Protein AF-A0A222W149-F1 (afdb_monomer_lite)

Organism: NCBI:txid530584

Foldseek 3Di:
DQFAKDWWDFPLAIFIDTPVQDDPVDADAQDWDQTLLRDTTGHHLLRDVVSVHDPPGYHDLSRQLSVCVSVVPDPVPRDDDPPPPDPPPPDPDDDDDDPDDDDDDDDDDDDDD

InterPro domains:
  IPR031795 Putative zinc-finger containing protein [PF16827] (6-74)

pLDDT: mean 81.41, std 19.3, range [41.91, 97.94]

Radius of gyration: 25.86 Å; chains: 1; bounding box: 57×66×57 Å

Secondary structure (DSSP, 8-state):
----EEEEEETTEEEEEEGGGS-TT---TT--EE-TTS-EE---GGG-GGGT----SEEPHHHHHHHHHHTT--GGGSPPPPP-PSPS-------------------------

Sequence (113 aa):
MAVRLRWQQAENQRHAYDTATLSKSGLRPGMPFQTLCERTVTPTQDDFTELGGLWLAETCPYCDRAWRLHAGFPADEIPPLPQKGPPMGVSRGTDNGQVVVTDDTNADPSDDD

Structure (mmCIF, N/CA/C/O backbone):
data_AF-A0A222W149-F1
#
_entry.id   AF-A0A222W149-F1
#
loop_
_atom_site.group_PDB
_atom_site.id
_atom_site.type_symbol
_atom_site.label_atom_id
_atom_site.label_alt_id
_atom_site.label_comp_id
_atom_site.label_asym_id
_atom_site.label_entity_id
_atom_site.label_seq_id
_atom_site.pdbx_PDB_ins_code
_atom_site.Cartn_x
_atom_site.Cartn_y
_atom_site.Cartn_z
_atom_site.occupancy
_atom_site.B_iso_or_equiv
_atom_site.auth_seq_id
_atom_site.auth_comp_id
_atom_site.auth_asym_id
_atom_site.auth_atom_id
_atom_site.pdbx_PDB_model_num
ATOM 1 N N . MET A 1 1 ? 21.383 3.691 -0.975 1.00 58.25 1 MET A N 1
ATOM 2 C CA . MET A 1 1 ? 20.704 3.011 0.152 1.00 58.25 1 MET A CA 1
ATOM 3 C C . MET A 1 1 ? 19.851 1.901 -0.434 1.00 58.25 1 MET A C 1
ATOM 5 O O . MET A 1 1 ? 19.284 2.119 -1.494 1.00 58.25 1 MET A O 1
ATOM 9 N N . ALA A 1 2 ? 19.821 0.714 0.172 1.00 70.62 2 ALA A N 1
ATOM 10 C CA . ALA A 1 2 ? 18.978 -0.372 -0.326 1.00 70.62 2 ALA A CA 1
ATOM 11 C C . ALA A 1 2 ? 17.508 -0.063 -0.009 1.00 70.62 2 ALA A C 1
ATOM 13 O O . ALA A 1 2 ? 17.185 0.168 1.157 1.00 70.62 2 ALA A O 1
ATOM 14 N N . VAL A 1 3 ? 16.653 -0.055 -1.032 1.00 83.44 3 VAL A N 1
ATOM 15 C CA . VAL A 1 3 ? 15.199 0.084 -0.882 1.00 83.44 3 VAL A CA 1
ATOM 16 C C . VAL A 1 3 ? 14.677 -1.128 -0.110 1.00 83.44 3 VAL A C 1
ATOM 18 O O . VAL A 1 3 ? 15.042 -2.267 -0.414 1.00 83.44 3 VAL A O 1
ATOM 21 N N . ARG A 1 4 ? 13.847 -0.900 0.911 1.00 91.81 4 ARG A N 1
ATOM 22 C CA . ARG A 1 4 ? 13.300 -1.972 1.753 1.00 91.81 4 ARG A CA 1
ATOM 23 C C . ARG A 1 4 ? 11.787 -1.883 1.752 1.00 91.81 4 ARG A C 1
ATOM 25 O O . ARG A 1 4 ? 11.197 -1.243 2.620 1.00 91.81 4 ARG A O 1
ATOM 32 N N . LEU A 1 5 ? 11.177 -2.529 0.769 1.00 94.06 5 LEU A N 1
ATOM 33 C CA . LEU A 1 5 ? 9.746 -2.426 0.537 1.00 94.06 5 LEU A CA 1
ATOM 34 C C . LEU A 1 5 ? 8.936 -3.299 1.502 1.00 94.06 5 LEU A C 1
ATOM 36 O O . LEU A 1 5 ? 9.342 -4.409 1.858 1.00 94.06 5 LEU A O 1
ATOM 40 N N . ARG A 1 6 ? 7.772 -2.795 1.912 1.00 95.31 6 ARG A N 1
ATOM 41 C CA . ARG A 1 6 ? 6.754 -3.531 2.673 1.00 95.31 6 ARG A CA 1
ATOM 42 C C . ARG A 1 6 ? 5.355 -3.183 2.183 1.00 95.31 6 ARG A C 1
ATOM 44 O O . ARG A 1 6 ? 5.150 -2.155 1.544 1.00 95.31 6 ARG A O 1
ATOM 51 N N . TRP A 1 7 ? 4.412 -4.065 2.491 1.00 96.75 7 TRP A N 1
ATOM 52 C CA . TRP A 1 7 ? 2.985 -3.869 2.259 1.00 96.75 7 TRP A CA 1
ATOM 53 C C . TRP A 1 7 ? 2.308 -3.392 3.544 1.00 96.75 7 TRP A C 1
ATOM 55 O O . TRP A 1 7 ? 2.714 -3.805 4.627 1.00 96.75 7 TRP A O 1
ATOM 65 N N . GLN A 1 8 ? 1.298 -2.535 3.419 1.00 96.75 8 GLN A N 1
ATOM 66 C CA . GLN A 1 8 ? 0.427 -2.082 4.505 1.00 96.75 8 GLN A CA 1
ATOM 67 C C . GLN A 1 8 ? -0.972 -1.810 3.942 1.00 96.75 8 GLN A C 1
ATOM 69 O O . GLN A 1 8 ? -1.105 -1.160 2.904 1.00 96.75 8 GLN A O 1
ATOM 74 N N . GLN A 1 9 ? -2.014 -2.303 4.614 1.00 97.75 9 GLN A N 1
ATOM 75 C CA . GLN A 1 9 ? -3.395 -1.953 4.279 1.00 97.75 9 GLN A CA 1
ATOM 76 C C . GLN A 1 9 ? -3.721 -0.535 4.768 1.00 97.75 9 GLN A C 1
ATOM 78 O O . GLN A 1 9 ? -3.276 -0.141 5.846 1.00 97.75 9 GLN A O 1
ATOM 83 N N . ALA A 1 10 ? -4.432 0.243 3.957 1.00 97.31 10 ALA A N 1
ATOM 84 C CA . ALA A 1 10 ? -4.995 1.544 4.309 1.00 97.31 10 ALA A CA 1
ATOM 85 C C . ALA A 1 10 ? -6.017 1.951 3.240 1.00 97.31 10 ALA A C 1
ATOM 87 O O . ALA A 1 10 ? -5.853 1.609 2.070 1.00 97.31 10 ALA A O 1
ATOM 88 N N . GLU A 1 11 ? -7.049 2.708 3.612 1.00 95.88 11 GLU A N 1
ATOM 89 C CA . GLU A 1 11 ? -8.008 3.292 2.653 1.00 95.88 11 GLU A CA 1
ATOM 90 C C . GLU A 1 11 ? -8.604 2.269 1.659 1.00 95.88 11 GLU A C 1
ATOM 92 O O . GLU A 1 11 ? -8.757 2.546 0.467 1.00 95.88 11 GLU A O 1
ATOM 97 N N . ASN A 1 12 ? -8.961 1.081 2.161 1.00 94.75 12 ASN A N 1
ATOM 98 C CA . ASN A 1 12 ? -9.544 -0.036 1.401 1.00 94.75 12 ASN A CA 1
ATOM 99 C C . ASN A 1 12 ? -8.627 -0.670 0.339 1.00 94.75 12 ASN A C 1
ATOM 101 O O . ASN A 1 12 ? -9.106 -1.429 -0.500 1.00 94.75 12 ASN A O 1
ATOM 105 N N . GLN A 1 13 ? -7.319 -0.405 0.370 1.00 97.31 13 GLN A N 1
ATOM 106 C CA . GLN A 1 13 ? -6.338 -1.037 -0.513 1.00 97.31 13 GLN A CA 1
ATOM 107 C C . GLN A 1 13 ? -5.079 -1.453 0.251 1.00 97.31 13 GLN A C 1
ATOM 109 O O . GLN A 1 13 ? -4.731 -0.916 1.303 1.00 97.31 13 GLN A O 1
ATOM 114 N N . ARG A 1 14 ? -4.346 -2.417 -0.302 1.00 97.50 14 ARG A N 1
ATOM 115 C CA . ARG A 1 14 ? -3.006 -2.777 0.163 1.00 97.50 14 ARG A CA 1
ATOM 116 C C . ARG A 1 14 ? -1.975 -1.973 -0.608 1.00 97.50 14 ARG A C 1
ATOM 118 O O . ARG A 1 14 ? -1.795 -2.164 -1.812 1.00 97.50 14 ARG A O 1
ATOM 125 N N . HIS A 1 15 ? -1.296 -1.080 0.092 1.00 97.94 15 HIS A N 1
ATOM 126 C CA . HIS A 1 15 ? -0.287 -0.201 -0.470 1.00 97.94 15 HIS A CA 1
ATOM 127 C C . HIS A 1 15 ? 1.119 -0.707 -0.165 1.00 97.94 15 HIS A C 1
ATOM 129 O O . HIS A 1 15 ? 1.384 -1.260 0.900 1.00 97.94 15 HIS A O 1
ATOM 135 N N . ALA A 1 16 ? 2.032 -0.497 -1.106 1.00 97.00 16 ALA A N 1
ATOM 136 C CA . ALA A 1 16 ? 3.454 -0.690 -0.885 1.00 97.00 16 ALA A CA 1
ATOM 137 C C . ALA A 1 16 ? 4.099 0.625 -0.446 1.00 97.00 16 ALA A C 1
ATOM 139 O O . ALA A 1 16 ? 3.708 1.695 -0.917 1.00 97.00 16 ALA A O 1
ATOM 140 N N . TYR A 1 17 ? 5.121 0.542 0.397 1.00 95.69 17 TYR A N 1
ATOM 141 C CA . TYR A 1 17 ? 5.932 1.680 0.825 1.00 95.69 17 TYR A CA 1
ATOM 142 C C . TYR A 1 17 ? 7.383 1.251 1.065 1.00 95.69 17 TYR A C 1
ATOM 144 O O . TYR A 1 17 ? 7.663 0.076 1.314 1.00 95.69 17 TYR A O 1
ATOM 152 N N . ASP A 1 18 ? 8.311 2.205 0.998 1.00 93.94 18 ASP A N 1
ATOM 153 C CA . ASP A 1 18 ? 9.703 1.989 1.392 1.00 93.94 18 ASP A CA 1
ATOM 154 C C . ASP A 1 18 ? 9.862 2.239 2.894 1.00 93.94 18 ASP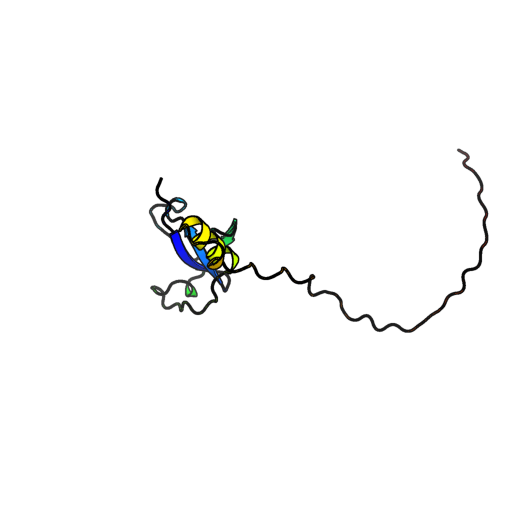 A C 1
ATOM 156 O O . ASP A 1 18 ? 9.602 3.329 3.391 1.00 93.94 18 ASP A O 1
ATOM 160 N N . THR A 1 19 ? 10.317 1.240 3.645 1.00 91.94 19 THR A N 1
ATOM 161 C CA . THR A 1 19 ? 10.551 1.381 5.090 1.00 91.94 19 THR A CA 1
ATOM 162 C C . THR A 1 19 ? 11.633 2.404 5.429 1.00 91.94 19 THR A C 1
ATOM 164 O O . THR A 1 19 ? 11.658 2.877 6.564 1.00 91.94 19 THR A O 1
ATOM 167 N N . ALA A 1 20 ? 12.493 2.782 4.476 1.00 88.69 20 ALA A N 1
ATOM 168 C CA . ALA A 1 20 ? 13.465 3.853 4.674 1.00 88.69 20 ALA A CA 1
ATOM 169 C C . ALA A 1 20 ? 12.815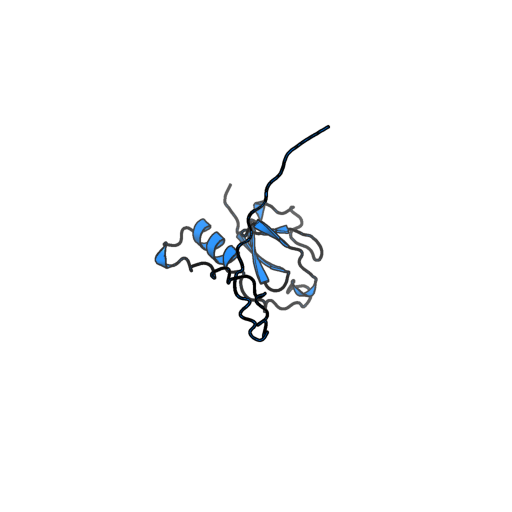 5.242 4.831 1.00 88.69 20 ALA A C 1
ATOM 171 O O . ALA A 1 20 ? 13.448 6.137 5.388 1.00 88.69 20 ALA A O 1
ATOM 172 N N . THR A 1 21 ? 11.569 5.430 4.374 1.00 84.44 21 THR A N 1
ATOM 173 C CA . THR A 1 21 ? 10.842 6.709 4.505 1.00 84.44 21 THR A CA 1
ATOM 174 C C . THR A 1 21 ? 10.116 6.849 5.841 1.00 84.44 21 THR A C 1
ATOM 176 O O . THR A 1 21 ? 9.655 7.938 6.181 1.00 84.44 21 THR A O 1
ATOM 179 N N . LEU A 1 22 ? 10.026 5.772 6.627 1.00 83.00 22 LEU A N 1
ATOM 180 C CA . LEU A 1 22 ? 9.379 5.798 7.931 1.00 83.00 22 LEU A CA 1
ATOM 181 C C . LEU A 1 22 ? 10.352 6.140 9.057 1.00 83.00 22 LEU A C 1
ATOM 183 O O . LEU A 1 22 ? 11.531 5.786 9.050 1.00 83.00 22 LEU A O 1
ATOM 187 N N . SER A 1 23 ? 9.804 6.765 10.098 1.00 76.06 23 SER A N 1
ATOM 188 C CA . SER A 1 23 ? 10.499 6.908 11.375 1.00 76.06 23 SER A CA 1
ATOM 189 C C . SER A 1 23 ? 10.801 5.535 11.999 1.00 76.06 23 SER A C 1
ATOM 191 O O . SER A 1 23 ? 10.098 4.553 11.751 1.00 76.06 23 SER A O 1
ATOM 193 N N . LYS A 1 24 ? 11.818 5.467 12.873 1.00 76.38 24 LYS A N 1
ATOM 194 C CA . LYS A 1 24 ? 12.224 4.227 13.571 1.00 76.38 24 LYS A CA 1
ATOM 195 C C . LYS A 1 24 ? 11.082 3.538 14.326 1.00 76.38 24 LYS A C 1
ATOM 197 O O . LYS A 1 24 ? 11.160 2.339 14.573 1.00 76.38 24 LYS A O 1
ATOM 202 N N . SER A 1 25 ? 10.043 4.284 14.692 1.00 75.94 25 SER A N 1
ATOM 203 C CA . SER A 1 25 ? 8.883 3.761 15.408 1.00 75.94 25 SER A CA 1
ATOM 204 C C . SER A 1 25 ? 7.979 2.885 14.535 1.00 75.94 25 SER A C 1
ATOM 206 O O . SER A 1 25 ? 7.216 2.101 15.091 1.00 75.94 25 SER A O 1
ATOM 208 N N . GLY A 1 26 ? 8.079 2.946 13.203 1.00 84.06 26 GLY A N 1
ATOM 209 C CA . GLY A 1 26 ? 7.199 2.220 12.281 1.00 84.06 26 GLY A CA 1
ATOM 210 C C . GLY A 1 26 ? 5.813 2.863 12.130 1.00 84.06 26 GLY A C 1
ATOM 211 O O . GLY A 1 26 ? 5.562 3.947 12.652 1.00 84.06 26 GLY A O 1
ATOM 212 N N . LEU A 1 27 ? 4.920 2.190 11.400 1.00 91.06 27 LEU A N 1
ATOM 213 C CA . LEU A 1 27 ? 3.539 2.629 11.174 1.00 91.06 27 LEU A CA 1
ATOM 214 C C . LEU A 1 27 ? 2.681 2.499 12.432 1.00 91.06 27 LEU A C 1
ATOM 216 O O . LEU A 1 27 ? 2.910 1.625 13.273 1.00 91.06 27 LEU A O 1
ATOM 220 N N . ARG A 1 28 ? 1.686 3.377 12.552 1.00 92.69 28 ARG A N 1
ATOM 221 C CA . ARG A 1 28 ? 0.679 3.369 13.616 1.00 92.69 28 ARG A CA 1
ATOM 222 C C . ARG A 1 28 ? -0.687 3.726 13.030 1.00 92.69 28 ARG A C 1
ATOM 224 O O . ARG A 1 28 ? -0.724 4.482 12.056 1.00 92.69 28 ARG A O 1
ATOM 231 N N . PRO A 1 29 ? -1.791 3.254 13.633 1.00 95.56 29 PRO A N 1
ATOM 232 C CA . PRO A 1 29 ? -3.121 3.749 13.299 1.00 95.56 29 PRO A CA 1
ATOM 233 C C . PRO A 1 29 ? -3.184 5.279 13.377 1.00 95.56 29 PRO A C 1
ATOM 235 O O . PRO A 1 29 ? -2.633 5.880 14.302 1.00 95.56 29 PRO A O 1
ATOM 238 N N . GLY A 1 30 ? -3.833 5.909 12.400 1.00 95.38 30 GLY A N 1
ATOM 239 C CA . GLY A 1 30 ? -3.981 7.362 12.308 1.00 95.38 30 GLY A CA 1
ATOM 240 C C . GLY A 1 30 ? -2.728 8.116 11.847 1.00 95.38 30 GLY A C 1
ATOM 241 O O . GLY A 1 30 ? -2.794 9.331 11.676 1.00 95.38 30 GLY A O 1
ATOM 242 N N . MET A 1 31 ? -1.596 7.436 11.627 1.00 94.38 31 MET A N 1
ATOM 243 C CA . MET A 1 31 ? -0.368 8.070 11.148 1.00 94.38 31 MET A CA 1
ATOM 244 C C . MET A 1 31 ? -0.260 7.955 9.621 1.00 94.38 31 MET A C 1
ATOM 246 O O . MET A 1 31 ? -0.049 6.847 9.121 1.00 94.38 31 MET A O 1
ATOM 250 N N . PRO A 1 32 ? -0.361 9.066 8.868 1.00 95.44 32 PRO A N 1
ATOM 251 C CA . PRO A 1 32 ? -0.236 9.024 7.420 1.00 95.44 32 PRO A CA 1
ATOM 252 C C . PRO A 1 32 ? 1.171 8.600 6.992 1.00 95.44 32 PRO A C 1
ATOM 254 O O . PRO A 1 32 ? 2.164 8.950 7.637 1.00 95.44 32 PRO A O 1
ATOM 257 N N . PHE A 1 33 ? 1.267 7.888 5.871 1.00 95.31 33 PHE A N 1
ATOM 258 C CA . PHE A 1 33 ? 2.545 7.519 5.267 1.00 95.31 33 PHE A CA 1
ATOM 259 C C . PHE A 1 33 ? 2.521 7.627 3.746 1.00 95.31 33 PHE A C 1
ATOM 261 O O . PHE A 1 33 ? 1.478 7.491 3.107 1.00 95.31 33 PHE A O 1
ATOM 268 N N . GLN A 1 34 ? 3.706 7.846 3.177 1.00 96.00 34 GLN A N 1
ATOM 269 C CA . GLN A 1 34 ? 3.910 7.929 1.739 1.00 96.00 34 GLN A CA 1
ATOM 270 C C . GLN A 1 34 ? 4.006 6.526 1.129 1.00 96.00 34 GLN A C 1
ATOM 272 O O . GLN A 1 34 ? 4.856 5.721 1.518 1.00 96.00 34 GLN A O 1
ATOM 277 N N . THR A 1 35 ? 3.157 6.247 0.144 1.00 96.75 35 THR A N 1
ATOM 278 C CA . THR A 1 35 ? 3.161 4.985 -0.611 1.00 96.75 35 THR A CA 1
ATOM 279 C C . THR A 1 35 ? 4.001 5.093 -1.886 1.00 96.75 35 THR A C 1
ATOM 281 O O . THR A 1 35 ? 4.311 6.192 -2.352 1.00 96.75 35 THR A O 1
ATOM 284 N N . LEU A 1 36 ? 4.324 3.946 -2.494 1.00 95.94 36 LEU A N 1
ATOM 285 C CA . LEU A 1 36 ? 5.001 3.881 -3.794 1.00 95.94 36 LEU A CA 1
ATOM 286 C C . LEU A 1 36 ? 4.145 4.398 -4.957 1.00 95.94 36 LEU A C 1
ATOM 288 O O . LEU A 1 36 ? 4.697 4.739 -5.995 1.00 95.94 36 LEU A O 1
ATOM 292 N N . CYS A 1 37 ? 2.815 4.451 -4.814 1.00 95.44 37 CYS A N 1
ATOM 293 C CA . CYS A 1 37 ? 1.943 5.066 -5.820 1.00 95.44 37 CYS A CA 1
ATOM 294 C C . CYS A 1 37 ? 1.774 6.575 -5.610 1.00 95.44 37 CYS A C 1
ATOM 296 O O . CYS A 1 37 ? 0.819 7.161 -6.112 1.00 95.44 37 CYS A O 1
ATOM 298 N N . GLU A 1 38 ? 2.674 7.184 -4.834 1.00 94.75 38 GLU A N 1
ATOM 299 C CA . GLU A 1 38 ? 2.736 8.622 -4.560 1.00 94.75 38 GLU A CA 1
ATOM 300 C C . GLU A 1 38 ? 1.540 9.176 -3.767 1.00 94.75 38 GLU A C 1
ATOM 302 O O . GLU A 1 38 ? 1.505 10.358 -3.431 1.00 94.75 38 GLU A O 1
ATOM 307 N N . ARG A 1 39 ? 0.608 8.318 -3.339 1.00 95.88 39 ARG A N 1
ATOM 308 C CA . ARG A 1 39 ? -0.457 8.692 -2.405 1.00 95.88 39 ARG A CA 1
ATOM 309 C C . ARG A 1 39 ? 0.043 8.663 -0.967 1.00 95.88 39 ARG A C 1
ATOM 311 O O . ARG A 1 39 ? 0.693 7.699 -0.557 1.00 95.88 39 ARG A O 1
ATOM 318 N N . THR A 1 40 ? -0.334 9.675 -0.197 1.00 96.69 40 THR A N 1
ATOM 319 C CA . THR A 1 40 ? -0.292 9.625 1.264 1.00 96.69 40 THR A CA 1
ATOM 320 C C . THR A 1 40 ? -1.584 9.000 1.750 1.00 96.69 40 THR A C 1
ATOM 322 O O . THR A 1 40 ? -2.654 9.508 1.423 1.00 96.69 40 THR A O 1
ATOM 325 N N . VAL A 1 41 ? -1.487 7.907 2.500 1.00 96.75 41 VAL A N 1
ATOM 326 C CA . VAL A 1 41 ? -2.656 7.188 3.024 1.00 96.75 41 VAL A CA 1
ATOM 327 C C . VAL A 1 41 ? -2.561 7.058 4.534 1.00 96.75 41 VAL A C 1
ATOM 329 O O . VAL A 1 41 ? -1.457 7.015 5.087 1.00 96.75 41 VAL A O 1
ATOM 332 N N . THR A 1 42 ? -3.712 6.997 5.200 1.00 97.25 42 THR A N 1
ATOM 333 C CA . THR A 1 42 ? -3.778 6.874 6.663 1.00 97.25 42 THR A CA 1
ATOM 334 C C . THR A 1 42 ? -4.395 5.531 7.053 1.00 97.25 42 THR A C 1
ATOM 336 O O . THR A 1 42 ? -5.584 5.327 6.812 1.00 97.25 42 THR A O 1
ATOM 339 N N . PRO A 1 43 ? -3.626 4.601 7.647 1.00 96.81 43 PRO A N 1
ATOM 340 C CA . PRO A 1 43 ? -4.163 3.330 8.101 1.00 96.81 43 PRO A CA 1
ATOM 341 C C . PRO A 1 43 ? -4.997 3.532 9.370 1.00 96.81 43 PRO A C 1
ATOM 343 O O . PRO A 1 43 ? -4.675 4.348 10.237 1.00 96.81 43 PRO A O 1
ATOM 346 N N . THR A 1 44 ? -6.062 2.759 9.490 1.00 96.38 44 THR A N 1
ATOM 347 C CA . THR A 1 44 ? -6.925 2.665 10.671 1.00 96.38 44 THR A CA 1
ATOM 348 C C . THR A 1 44 ? -6.511 1.483 11.546 1.00 96.38 44 THR A C 1
ATOM 350 O O . THR A 1 44 ? -5.603 0.739 11.194 1.00 96.38 44 THR A O 1
ATOM 353 N N . GLN A 1 45 ? -7.144 1.291 12.706 1.00 95.69 45 GLN A N 1
ATOM 354 C CA . GLN A 1 45 ? -6.836 0.155 13.582 1.00 95.69 45 GLN A CA 1
ATOM 355 C C . GLN A 1 45 ? -7.117 -1.205 12.916 1.00 95.69 45 GLN A C 1
ATOM 357 O O . GLN A 1 45 ? -6.325 -2.132 13.082 1.00 95.69 45 GLN A O 1
ATOM 362 N N . ASP A 1 46 ? -8.175 -1.297 12.108 1.00 95.06 46 ASP A N 1
ATOM 363 C CA . ASP A 1 46 ? -8.586 -2.524 11.407 1.00 95.06 46 ASP A CA 1
ATOM 364 C C . ASP A 1 46 ? -7.624 -2.928 10.277 1.00 95.06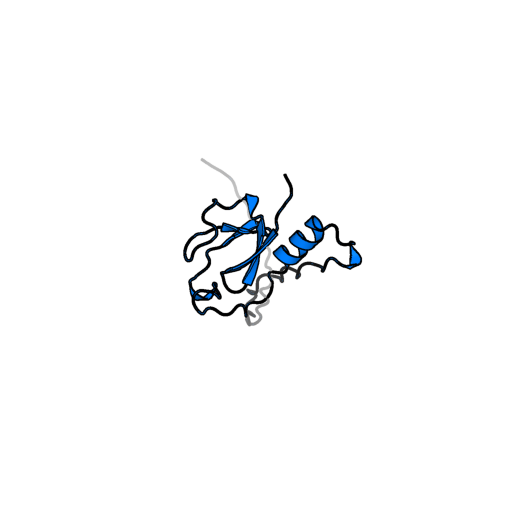 46 ASP A C 1
ATOM 366 O O . ASP A 1 46 ? -7.693 -4.035 9.739 1.00 95.06 46 ASP A O 1
ATOM 370 N N . ASP A 1 47 ? -6.682 -2.048 9.939 1.00 95.62 47 ASP A N 1
ATOM 371 C CA . ASP A 1 47 ? -5.636 -2.305 8.957 1.00 95.62 47 ASP A CA 1
ATOM 372 C C . ASP A 1 47 ? -4.395 -2.991 9.555 1.00 95.62 47 ASP A C 1
ATOM 374 O O . ASP A 1 47 ? -3.448 -3.309 8.829 1.00 95.62 47 ASP A O 1
ATOM 378 N N . PHE A 1 48 ? -4.377 -3.237 10.867 1.00 94.56 48 PHE A N 1
ATOM 379 C CA . PHE A 1 48 ? -3.275 -3.895 11.569 1.00 94.56 48 PHE A CA 1
ATOM 380 C C . PHE A 1 48 ? -3.711 -5.261 12.087 1.00 94.56 48 PHE A C 1
ATOM 382 O O . PHE A 1 48 ? -4.561 -5.372 12.973 1.00 94.56 48 PHE A O 1
ATOM 389 N N . THR A 1 49 ? -3.083 -6.320 11.576 1.00 92.19 49 THR A N 1
ATOM 390 C CA . THR A 1 49 ? -3.370 -7.694 12.013 1.00 92.19 49 THR A CA 1
ATOM 391 C C . THR A 1 49 ? -3.073 -7.909 13.496 1.00 92.19 49 THR A C 1
ATOM 393 O O . THR A 1 49 ? -3.779 -8.658 14.164 1.00 92.19 49 THR A O 1
ATOM 396 N N . GLU A 1 50 ? -2.073 -7.212 14.046 1.00 91.81 50 GLU A N 1
ATOM 397 C CA . GLU A 1 50 ? -1.732 -7.268 15.470 1.00 91.81 50 GLU A CA 1
ATOM 398 C C . GLU A 1 50 ? -2.780 -6.614 16.384 1.00 91.81 50 GLU A C 1
ATOM 400 O O . GLU A 1 50 ? -2.779 -6.870 17.587 1.00 91.81 50 GLU A O 1
ATOM 405 N N . LEU A 1 51 ? -3.682 -5.797 15.828 1.00 92.50 51 LEU A N 1
ATOM 406 C CA . LEU A 1 51 ? -4.787 -5.156 16.549 1.00 92.50 51 LEU A CA 1
ATOM 407 C C . LEU A 1 51 ? -6.136 -5.847 16.292 1.00 92.50 51 LEU A C 1
ATOM 409 O O . LEU A 1 51 ? -7.174 -5.314 16.678 1.00 92.50 51 LEU A O 1
ATOM 413 N N . GLY A 1 52 ? -6.123 -7.029 15.663 1.00 91.81 52 GLY A N 1
ATOM 414 C CA . GLY A 1 52 ? -7.324 -7.799 15.321 1.00 91.81 52 GLY A CA 1
ATOM 415 C C . GLY A 1 52 ? -7.905 -7.499 13.935 1.00 91.81 52 GLY A C 1
ATOM 416 O O . GLY A 1 52 ? -8.943 -8.057 13.586 1.00 91.81 52 GLY A O 1
ATOM 417 N N . GLY A 1 53 ? -7.240 -6.654 13.144 1.00 92.56 53 GLY A N 1
ATOM 418 C CA . GLY A 1 53 ? -7.607 -6.353 11.765 1.00 92.56 53 GLY A CA 1
ATOM 419 C C . GLY A 1 53 ? -7.379 -7.516 10.794 1.00 92.56 53 GLY A C 1
ATOM 420 O O . GLY A 1 53 ? -6.612 -8.443 11.067 1.00 92.56 53 GLY A O 1
ATOM 421 N N . LEU A 1 54 ? -8.012 -7.454 9.619 1.00 92.31 54 LEU A N 1
ATOM 422 C CA . LEU A 1 54 ? -7.844 -8.448 8.554 1.00 92.31 54 LEU A CA 1
ATOM 423 C C . LEU A 1 54 ? -7.355 -7.789 7.262 1.00 92.31 54 LEU A C 1
ATOM 425 O O . LEU A 1 54 ? -7.932 -6.817 6.774 1.00 92.31 54 LEU A O 1
ATOM 429 N N . TRP A 1 55 ? -6.318 -8.372 6.659 1.00 93.12 55 TRP A N 1
ATOM 430 C CA . TRP A 1 55 ? -5.773 -7.927 5.373 1.00 93.12 55 TRP A CA 1
ATOM 431 C C . TRP A 1 55 ? -6.543 -8.511 4.186 1.00 93.12 55 TRP A C 1
ATOM 433 O O . TRP A 1 55 ? -6.034 -9.357 3.441 1.00 93.12 55 TRP A O 1
ATOM 443 N N . LEU A 1 56 ? -7.790 -8.074 4.035 1.00 94.00 56 LEU A N 1
ATOM 444 C CA . LEU A 1 56 ? -8.703 -8.526 2.979 1.00 94.00 56 LEU A CA 1
ATOM 445 C C . LEU A 1 56 ? -8.781 -7.559 1.798 1.00 94.00 56 LEU A C 1
ATOM 447 O O . LEU A 1 56 ? -9.324 -7.927 0.759 1.00 94.00 56 LEU A O 1
ATOM 451 N N . ALA A 1 57 ? -8.235 -6.349 1.935 1.00 94.38 57 ALA A N 1
ATOM 452 C CA . ALA A 1 57 ? -8.238 -5.386 0.850 1.00 94.38 57 ALA A CA 1
ATOM 453 C C . ALA A 1 57 ? -7.417 -5.885 -0.342 1.00 94.38 57 ALA A C 1
ATOM 455 O O . ALA A 1 57 ? -6.366 -6.535 -0.188 1.00 94.38 57 ALA A O 1
ATOM 456 N N . GLU A 1 58 ? -7.897 -5.519 -1.529 1.00 95.88 58 GLU A N 1
ATOM 457 C CA . GLU A 1 58 ? -7.206 -5.752 -2.787 1.00 95.88 58 GLU A CA 1
ATOM 458 C C . GLU A 1 58 ? -5.874 -4.997 -2.837 1.00 95.88 58 GLU A C 1
ATOM 460 O O . GLU A 1 58 ? -5.680 -3.958 -2.198 1.00 95.88 58 GLU A O 1
ATOM 465 N N . THR A 1 59 ? -4.926 -5.527 -3.602 1.00 96.81 59 THR A N 1
ATOM 466 C CA . THR A 1 59 ? -3.639 -4.869 -3.809 1.00 96.81 59 THR A CA 1
ATOM 467 C C . THR A 1 59 ? -3.814 -3.640 -4.688 1.00 96.81 59 THR A C 1
ATOM 469 O O . THR A 1 59 ? -4.383 -3.732 -5.771 1.00 96.81 59 THR A O 1
ATOM 472 N N . CYS A 1 60 ? -3.264 -2.499 -4.268 1.00 97.25 60 CYS A N 1
ATOM 473 C CA . CYS A 1 60 ? -3.246 -1.310 -5.108 1.00 97.25 60 CYS A CA 1
ATOM 474 C C . CYS A 1 60 ? -2.417 -1.591 -6.380 1.00 97.25 60 CYS A C 1
ATOM 476 O O . CYS A 1 60 ? -1.203 -1.810 -6.271 1.00 97.25 60 CYS A O 1
ATOM 478 N N . PRO A 1 61 ? -3.011 -1.539 -7.589 1.00 96.38 61 PRO A N 1
ATOM 479 C CA . PRO A 1 61 ? -2.326 -1.947 -8.819 1.00 96.38 61 PRO A CA 1
ATOM 480 C C . PRO A 1 61 ? -1.143 -1.032 -9.167 1.00 96.38 61 PRO A C 1
ATOM 482 O O . PRO A 1 61 ? -0.153 -1.467 -9.753 1.00 96.38 61 PRO A O 1
ATOM 485 N N . TYR A 1 62 ? -1.203 0.234 -8.748 1.00 96.75 62 TYR A N 1
ATOM 486 C CA . TYR A 1 62 ? -0.105 1.186 -8.906 1.00 96.75 62 TYR A CA 1
ATOM 487 C C . TYR A 1 62 ? 1.088 0.841 -8.005 1.00 96.75 62 TYR A C 1
ATOM 489 O O . TYR A 1 62 ? 2.234 0.905 -8.449 1.00 96.75 62 TYR A O 1
ATOM 497 N N . CYS A 1 63 ? 0.827 0.431 -6.758 1.00 96.94 63 CYS A N 1
ATOM 498 C CA . CYS A 1 63 ? 1.871 -0.023 -5.841 1.00 96.94 63 CYS A CA 1
ATOM 499 C C . CYS A 1 63 ? 2.497 -1.347 -6.292 1.00 96.94 63 CYS A C 1
ATOM 501 O O . CYS A 1 63 ? 3.714 -1.481 -6.195 1.00 96.94 63 CYS A O 1
ATOM 503 N N . ASP A 1 64 ? 1.701 -2.294 -6.800 1.00 97.06 64 ASP A N 1
ATOM 504 C CA . ASP A 1 64 ? 2.210 -3.569 -7.334 1.00 97.06 64 ASP A CA 1
ATOM 505 C C . ASP A 1 64 ? 3.166 -3.340 -8.505 1.00 97.06 64 ASP A C 1
ATOM 507 O O . ASP A 1 64 ? 4.302 -3.819 -8.498 1.00 97.06 64 ASP A O 1
ATOM 511 N N . ARG A 1 65 ? 2.759 -2.501 -9.464 1.00 95.81 65 ARG A N 1
ATOM 512 C CA . ARG A 1 65 ? 3.619 -2.120 -10.586 1.00 95.81 65 ARG A CA 1
ATOM 513 C C . ARG A 1 65 ? 4.917 -1.456 -10.120 1.00 95.81 65 ARG A C 1
ATOM 515 O O . ARG A 1 65 ? 5.988 -1.825 -10.597 1.00 95.81 65 ARG A O 1
ATOM 522 N N . ALA A 1 66 ? 4.836 -0.487 -9.206 1.00 95.06 66 ALA A N 1
ATOM 523 C CA . ALA A 1 66 ? 6.018 0.194 -8.677 1.00 95.06 66 ALA A CA 1
ATOM 524 C C . ALA A 1 66 ? 6.964 -0.786 -7.963 1.00 95.06 66 ALA A C 1
ATOM 526 O O . ALA A 1 66 ? 8.172 -0.754 -8.194 1.00 95.06 66 ALA A O 1
ATOM 527 N N . TRP A 1 67 ? 6.425 -1.710 -7.162 1.00 95.88 67 TRP A N 1
ATOM 528 C CA . TRP A 1 67 ? 7.208 -2.761 -6.513 1.00 95.88 67 TRP A CA 1
ATOM 529 C C . TRP A 1 67 ? 7.964 -3.619 -7.530 1.00 95.88 67 TRP A C 1
ATOM 531 O O . TRP A 1 67 ? 9.171 -3.815 -7.388 1.00 95.88 67 TRP A O 1
ATOM 541 N N . ARG A 1 68 ? 7.279 -4.117 -8.567 1.00 95.94 68 ARG A N 1
ATOM 542 C CA . ARG A 1 68 ? 7.890 -4.969 -9.602 1.00 95.94 68 ARG A CA 1
ATOM 543 C C . ARG A 1 68 ? 8.995 -4.246 -10.369 1.00 95.94 68 ARG A C 1
ATOM 545 O O . ARG A 1 68 ? 10.045 -4.835 -10.613 1.00 95.94 68 ARG A O 1
ATOM 552 N N . LEU A 1 69 ? 8.802 -2.960 -10.669 1.00 94.31 69 LEU A N 1
ATOM 553 C CA . LEU A 1 69 ? 9.842 -2.116 -11.265 1.00 94.31 69 LEU A CA 1
ATOM 554 C C . LEU A 1 69 ? 11.072 -2.004 -10.355 1.00 94.31 69 LEU A C 1
ATOM 556 O O . LEU A 1 69 ? 12.194 -2.187 -10.821 1.00 94.31 69 LEU A O 1
ATOM 560 N N . HIS A 1 70 ? 10.878 -1.763 -9.055 1.00 92.56 70 HIS A N 1
ATOM 561 C CA . HIS A 1 70 ? 11.982 -1.701 -8.091 1.00 92.56 70 HIS A CA 1
ATOM 562 C C . HIS A 1 70 ? 12.707 -3.038 -7.913 1.00 92.56 70 HIS A C 1
ATOM 564 O O . HIS A 1 70 ? 13.916 -3.053 -7.693 1.00 92.56 70 HIS A O 1
ATOM 570 N N . ALA A 1 71 ? 11.980 -4.150 -8.001 1.00 92.19 71 ALA A N 1
ATOM 571 C CA . ALA A 1 71 ? 12.537 -5.491 -7.880 1.00 92.19 71 ALA A CA 1
ATOM 572 C C . ALA A 1 71 ? 13.153 -6.025 -9.190 1.00 92.19 71 ALA A C 1
ATOM 574 O O . ALA A 1 71 ? 13.710 -7.119 -9.185 1.00 92.19 71 ALA A O 1
ATOM 575 N N . GLY A 1 72 ? 13.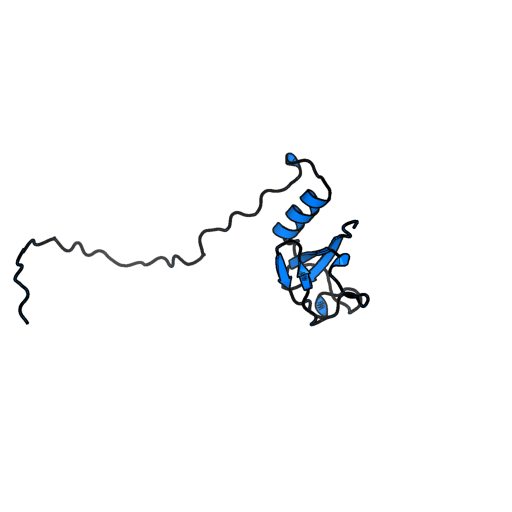093 -5.261 -10.288 1.00 94.00 72 GLY A N 1
ATOM 576 C CA . GLY A 1 72 ? 13.724 -5.622 -11.559 1.00 94.00 72 GLY A CA 1
ATOM 577 C C . GLY A 1 72 ? 13.019 -6.751 -12.310 1.00 94.00 72 GLY A C 1
ATOM 578 O O . GLY A 1 72 ? 13.676 -7.496 -13.034 1.00 94.00 72 GLY A O 1
ATOM 579 N N . PHE A 1 73 ? 11.703 -6.894 -12.132 1.00 94.44 73 PHE A N 1
ATOM 580 C CA . PHE A 1 73 ? 10.909 -7.858 -12.894 1.00 94.44 73 PHE A CA 1
ATOM 581 C C . PHE A 1 73 ? 10.982 -7.550 -14.399 1.00 94.44 73 PHE A C 1
ATOM 583 O O . PHE A 1 73 ? 11.047 -6.373 -14.778 1.00 94.44 73 PHE A O 1
ATOM 590 N N . PRO A 1 74 ? 10.953 -8.577 -15.266 1.00 95.50 74 PRO A N 1
ATOM 591 C CA . PRO A 1 74 ? 10.920 -8.364 -16.705 1.00 95.50 74 PRO A CA 1
ATOM 592 C C . PRO A 1 74 ? 9.607 -7.684 -17.123 1.00 95.50 74 PRO A C 1
ATOM 594 O O . PRO A 1 74 ? 8.589 -7.765 -16.434 1.00 95.50 74 PRO A O 1
ATOM 597 N N . ALA A 1 75 ? 9.636 -6.964 -18.248 1.00 92.81 75 ALA A N 1
ATOM 598 C CA . ALA A 1 75 ? 8.537 -6.089 -18.664 1.00 92.81 75 ALA A CA 1
ATOM 599 C C . ALA A 1 75 ? 7.211 -6.834 -18.893 1.00 92.81 75 ALA A C 1
ATOM 601 O O . ALA A 1 75 ? 6.149 -6.277 -18.624 1.00 92.81 75 ALA A O 1
ATOM 602 N N . ASP A 1 76 ? 7.270 -8.080 -19.357 1.00 93.94 76 ASP A N 1
ATOM 603 C CA . ASP A 1 76 ? 6.117 -8.955 -19.578 1.00 93.94 76 ASP A CA 1
ATOM 604 C C . ASP A 1 76 ? 5.487 -9.480 -18.276 1.00 93.94 76 ASP A C 1
ATOM 606 O O . ASP A 1 76 ? 4.309 -9.834 -18.265 1.00 93.94 76 ASP A O 1
ATOM 610 N N . GLU A 1 77 ? 6.219 -9.446 -17.160 1.00 93.81 77 GLU A N 1
ATOM 611 C CA . GLU A 1 77 ? 5.698 -9.765 -15.827 1.00 93.81 77 GLU A CA 1
ATOM 612 C C . GLU A 1 77 ? 5.161 -8.532 -15.083 1.00 93.81 77 GLU A C 1
ATOM 614 O O . GLU A 1 77 ? 4.670 -8.649 -13.957 1.00 93.81 77 GLU A O 1
ATOM 619 N N . ILE A 1 78 ? 5.241 -7.334 -15.665 1.00 93.94 78 ILE A N 1
ATOM 620 C CA . ILE A 1 78 ? 4.718 -6.111 -15.052 1.00 93.94 78 ILE A CA 1
ATOM 621 C C . ILE A 1 78 ? 3.294 -5.873 -15.573 1.00 93.94 78 ILE A C 1
ATOM 623 O O . ILE A 1 78 ? 3.124 -5.541 -16.748 1.00 93.94 78 ILE A O 1
ATOM 627 N N . PRO A 1 79 ? 2.254 -5.995 -14.724 1.00 87.50 79 PRO A N 1
ATOM 628 C CA . PRO A 1 79 ? 0.882 -5.851 -15.177 1.00 87.50 79 PRO A CA 1
ATOM 629 C C . PRO A 1 79 ? 0.620 -4.421 -15.676 1.00 87.50 79 PRO A C 1
ATOM 631 O O . PRO A 1 79 ? 1.126 -3.448 -15.093 1.00 87.50 79 PRO A O 1
ATOM 634 N N . PRO A 1 80 ? -0.187 -4.259 -16.741 1.00 88.88 80 PRO A N 1
ATOM 635 C CA . PRO A 1 80 ? -0.638 -2.944 -17.157 1.00 88.88 80 PRO A CA 1
ATOM 636 C C . PRO A 1 80 ? -1.491 -2.330 -16.046 1.00 88.88 80 PRO A C 1
ATOM 638 O O . PRO A 1 80 ? -2.256 -3.014 -15.366 1.00 88.88 80 PRO A O 1
ATOM 641 N N . LEU A 1 81 ? -1.368 -1.016 -15.866 1.00 89.44 81 LEU A N 1
ATOM 642 C CA . LEU A 1 81 ? -2.240 -0.302 -14.941 1.00 89.44 81 LEU A CA 1
ATOM 643 C C . LEU A 1 81 ? -3.683 -0.364 -15.455 1.00 89.44 81 LEU A C 1
ATOM 645 O O . LEU A 1 81 ? -3.888 -0.309 -16.674 1.00 89.44 81 LEU A O 1
ATOM 649 N N . PRO A 1 82 ? -4.686 -0.441 -14.561 1.00 85.44 82 PRO A N 1
ATOM 650 C CA . PRO A 1 82 ? -6.070 -0.304 -14.979 1.00 85.44 82 PRO A CA 1
ATOM 651 C C . PRO A 1 82 ? -6.213 1.018 -15.731 1.00 85.44 82 PRO A C 1
ATOM 653 O O . PRO A 1 82 ? -5.721 2.060 -15.284 1.00 85.44 82 PRO A O 1
ATOM 656 N N . GLN A 1 83 ? -6.860 0.975 -16.897 1.00 72.56 83 GLN A N 1
ATOM 657 C CA . GLN A 1 83 ? -7.180 2.203 -17.607 1.00 72.56 83 GLN A CA 1
ATOM 658 C C . GLN A 1 83 ? -8.033 3.048 -16.667 1.00 72.56 83 GLN A C 1
ATOM 660 O O . GLN A 1 83 ? -9.023 2.563 -16.117 1.00 72.56 83 GLN A O 1
ATOM 665 N N . LYS A 1 84 ? -7.631 4.302 -16.447 1.00 59.25 84 LYS A N 1
ATOM 666 C CA . LYS A 1 84 ? -8.480 5.278 -15.774 1.00 59.25 84 LYS A CA 1
ATOM 667 C C . LYS A 1 84 ? -9.706 5.404 -16.676 1.00 59.25 84 LYS A C 1
ATOM 669 O O . LYS A 1 84 ? -9.616 6.021 -17.734 1.00 59.25 84 LYS A O 1
ATOM 674 N N . GLY A 1 85 ? -10.790 4.703 -16.338 1.00 49.28 85 GLY A N 1
ATOM 675 C CA . GLY A 1 85 ? -12.026 4.773 -17.108 1.00 49.28 85 GLY A CA 1
ATOM 676 C C . GLY A 1 85 ? -12.437 6.240 -17.260 1.00 49.28 85 GLY A C 1
ATOM 677 O O . GLY A 1 85 ? -12.049 7.064 -16.419 1.00 49.28 85 GLY A O 1
ATOM 678 N N . PRO A 1 86 ? -13.190 6.604 -18.313 1.00 46.66 86 PRO A N 1
ATOM 679 C CA . PRO A 1 86 ? -13.774 7.938 -18.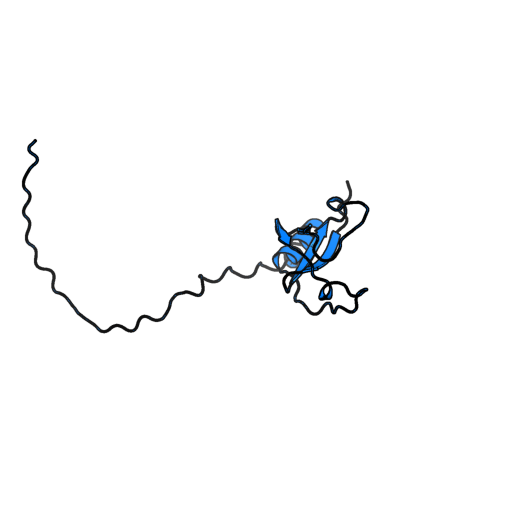368 1.00 46.66 86 PRO A CA 1
ATOM 680 C C . PRO A 1 86 ? -14.506 8.198 -17.041 1.00 46.66 86 PRO A C 1
ATOM 682 O O . PRO A 1 86 ? -15.070 7.248 -16.483 1.00 46.66 86 PRO A O 1
ATOM 685 N N . PRO A 1 87 ? -14.460 9.428 -16.491 1.00 46.78 87 PRO A N 1
ATOM 686 C CA . PRO A 1 87 ? -15.135 9.729 -15.237 1.00 46.78 87 PRO A CA 1
ATOM 687 C C . PRO A 1 87 ? -16.575 9.237 -15.350 1.00 46.78 87 PRO A C 1
ATOM 689 O O . PRO A 1 87 ? -17.297 9.608 -16.277 1.00 46.78 87 PRO A O 1
ATOM 692 N N . MET A 1 88 ? -16.959 8.330 -14.455 1.00 47.31 88 MET A N 1
ATOM 693 C CA . MET A 1 88 ? -18.311 7.801 -14.373 1.00 47.31 88 MET A CA 1
ATOM 694 C C . MET A 1 88 ? -19.215 8.978 -13.979 1.00 47.31 88 MET A C 1
ATOM 696 O O . MET A 1 88 ? -19.341 9.322 -12.810 1.00 47.31 88 MET A O 1
ATOM 700 N N . GLY A 1 89 ? -19.716 9.679 -14.995 1.00 49.84 89 GLY A N 1
ATOM 701 C CA . GLY A 1 89 ? -20.386 10.972 -14.876 1.00 49.84 89 GLY A CA 1
ATOM 702 C C . GLY A 1 89 ? -21.033 11.445 -16.179 1.00 49.84 89 GLY A C 1
ATOM 703 O O . GLY A 1 89 ? -21.317 12.626 -16.321 1.00 49.84 89 GLY A O 1
ATOM 704 N N . VAL A 1 90 ? -21.294 10.544 -17.130 1.00 47.22 90 VAL A N 1
ATOM 705 C CA . VAL A 1 90 ? -22.303 10.792 -18.167 1.00 47.22 90 VAL A CA 1
ATOM 706 C C . VAL A 1 90 ? -23.604 10.155 -17.698 1.00 47.22 90 VAL A C 1
ATOM 708 O O . VAL A 1 90 ? -23.919 8.999 -17.980 1.00 47.22 90 VAL A O 1
ATOM 711 N N . SER A 1 91 ? -24.351 10.928 -16.912 1.00 47.66 91 SER A N 1
ATOM 712 C CA . SER A 1 91 ? -25.789 10.735 -16.787 1.00 47.66 91 SER A CA 1
ATOM 713 C C . SER A 1 91 ? -26.369 10.735 -18.198 1.00 47.66 91 SER A C 1
ATOM 715 O O . SER A 1 91 ? -26.173 11.684 -18.954 1.00 47.66 91 SER A O 1
ATOM 717 N N . ARG A 1 92 ? -27.058 9.652 -18.566 1.00 48.78 92 ARG A N 1
ATOM 718 C CA . ARG A 1 92 ? -27.943 9.618 -19.732 1.00 48.78 92 ARG A CA 1
ATOM 719 C C . ARG A 1 92 ? -28.961 10.751 -19.580 1.00 48.78 92 ARG A C 1
ATOM 721 O O . ARG A 1 92 ? -29.932 10.607 -18.844 1.00 48.78 92 ARG A O 1
ATOM 728 N N . GLY A 1 93 ? -28.718 11.868 -20.257 1.00 41.91 93 GLY A N 1
ATOM 729 C CA . GLY A 1 93 ? -29.741 12.858 -20.552 1.00 41.91 93 GLY A CA 1
ATOM 730 C C . GLY A 1 93 ? -30.658 12.280 -21.620 1.00 41.91 93 GLY A C 1
ATOM 731 O O . GLY A 1 93 ? -30.283 12.169 -22.782 1.00 41.91 93 GLY A O 1
ATOM 732 N N . THR A 1 94 ? -31.832 11.823 -21.208 1.00 53.19 94 THR A N 1
ATOM 733 C CA . THR A 1 94 ? -33.006 11.785 -22.078 1.00 53.19 94 THR A CA 1
ATOM 734 C C . THR A 1 94 ? -33.582 13.194 -22.142 1.00 53.19 94 THR A C 1
ATOM 736 O O . THR A 1 94 ? -34.257 13.605 -21.203 1.00 53.19 94 THR A O 1
ATOM 739 N N . ASP A 1 95 ? -33.364 13.900 -23.244 1.00 50.09 95 ASP A N 1
ATOM 740 C CA . ASP A 1 95 ? -34.270 14.938 -23.739 1.00 50.09 95 ASP A CA 1
ATOM 741 C C . ASP A 1 95 ? -34.216 14.892 -25.277 1.00 50.09 95 ASP A C 1
ATOM 743 O O . ASP A 1 95 ? -33.161 14.918 -25.898 1.00 50.09 95 ASP A O 1
ATOM 747 N N . ASN A 1 96 ? -35.241 14.303 -25.888 1.00 51.44 96 ASN A N 1
ATOM 748 C CA . ASN A 1 96 ? -36.408 14.996 -26.432 1.00 51.44 96 ASN A CA 1
ATOM 749 C C . ASN A 1 96 ? -36.017 16.062 -27.453 1.00 51.44 96 ASN A C 1
ATOM 751 O O . ASN A 1 96 ? -35.588 17.157 -27.121 1.00 51.44 96 ASN A O 1
ATOM 755 N N . GLY A 1 97 ? -36.201 15.693 -28.720 1.00 53.06 97 GLY A N 1
ATOM 756 C CA . GLY A 1 97 ? -35.849 16.516 -29.855 1.00 53.06 97 GLY A CA 1
ATOM 757 C C . GLY A 1 97 ? -36.483 17.900 -29.825 1.00 53.06 97 GLY A C 1
ATOM 758 O O . GLY A 1 97 ? -37.679 18.061 -29.593 1.00 53.06 97 GLY A O 1
ATOM 759 N N . GLN A 1 98 ? -35.675 18.875 -30.217 1.00 44.59 98 GLN A N 1
ATOM 760 C CA . GLN A 1 98 ? -36.165 20.040 -30.918 1.00 44.59 98 GLN A CA 1
ATOM 761 C C . GLN A 1 98 ? -35.125 20.448 -31.957 1.00 44.59 98 GLN A C 1
ATOM 763 O O . GLN A 1 98 ? -34.062 20.976 -31.647 1.00 44.59 98 GLN A O 1
ATOM 768 N N . VAL A 1 99 ? -35.441 20.158 -33.217 1.00 55.81 99 VAL A N 1
ATOM 769 C CA . VAL A 1 99 ? -34.828 20.828 -34.358 1.00 55.81 99 VAL A CA 1
ATOM 770 C C . VAL A 1 99 ? -35.317 22.275 -34.337 1.00 55.81 99 VAL A C 1
ATOM 772 O O . VAL A 1 99 ? -36.462 22.554 -34.682 1.00 55.81 99 VAL A O 1
ATOM 775 N N . VAL A 1 100 ? -34.476 23.201 -33.883 1.00 49.75 100 VAL A N 1
ATOM 776 C CA . VAL A 1 100 ? -34.660 24.622 -34.183 1.00 49.75 100 VAL A CA 1
ATOM 777 C C . VAL A 1 100 ? -33.834 24.943 -35.418 1.00 49.75 100 VAL A C 1
ATOM 779 O O . VAL A 1 100 ? -32.607 24.931 -35.414 1.00 49.75 100 VAL A O 1
ATOM 782 N N . VAL A 1 101 ? -34.574 25.127 -36.505 1.00 46.84 101 VAL A N 1
ATOM 783 C CA . VAL A 1 101 ? -34.153 25.759 -37.750 1.00 46.84 101 VAL A CA 1
ATOM 784 C C . VAL A 1 101 ? -33.359 27.035 -37.461 1.00 46.84 101 VAL A C 1
ATOM 786 O O . VAL A 1 101 ? -33.794 27.894 -36.699 1.00 46.84 101 VAL A O 1
ATOM 789 N N . THR A 1 102 ? -32.184 27.121 -38.076 1.00 46.09 102 THR A N 1
ATOM 790 C CA . THR A 1 102 ? -31.361 28.324 -38.186 1.00 46.09 102 THR A CA 1
ATOM 791 C C . THR A 1 102 ? -32.102 29.372 -39.008 1.00 46.09 102 THR A C 1
ATOM 793 O O . THR A 1 102 ? -32.478 29.078 -40.142 1.00 46.09 102 THR A O 1
ATOM 796 N N . ASP A 1 103 ? -32.265 30.575 -38.465 1.00 52.44 103 ASP A N 1
ATOM 797 C CA . ASP A 1 103 ? -32.582 31.762 -39.256 1.00 52.44 103 ASP A CA 1
ATOM 798 C C . ASP A 1 103 ? -31.439 32.768 -39.085 1.00 52.44 103 ASP A C 1
ATOM 800 O O . ASP A 1 103 ? -31.180 33.291 -37.999 1.00 52.44 103 ASP A O 1
ATOM 804 N N . ASP A 1 104 ? -30.695 32.924 -40.175 1.00 52.78 104 ASP A N 1
ATOM 805 C CA . ASP A 1 104 ? -29.753 33.997 -40.444 1.00 52.78 104 ASP A CA 1
ATOM 806 C C . ASP A 1 104 ? -30.430 35.357 -40.236 1.00 52.78 104 ASP A C 1
ATOM 808 O O . ASP A 1 104 ? -31.322 35.723 -40.996 1.00 52.78 104 ASP A O 1
ATOM 812 N N . THR A 1 105 ? -29.942 36.185 -39.310 1.00 58.53 105 THR A N 1
ATOM 813 C CA . THR A 1 105 ? -29.935 37.634 -39.553 1.00 58.53 105 THR A CA 1
ATOM 814 C C . THR A 1 105 ? -28.730 38.293 -38.891 1.00 58.53 105 THR A C 1
ATOM 816 O O . THR A 1 105 ? -28.615 38.433 -37.678 1.00 58.53 105 THR A O 1
ATOM 819 N N . ASN A 1 106 ? -27.830 38.690 -39.777 1.00 51.91 106 ASN A N 1
ATOM 820 C CA . ASN A 1 106 ? -26.675 39.549 -39.612 1.00 51.91 106 ASN A CA 1
ATOM 821 C C . ASN A 1 106 ? -27.116 40.987 -39.255 1.00 51.91 106 ASN A C 1
ATOM 823 O O . ASN A 1 106 ? -27.953 41.532 -39.972 1.00 51.91 106 ASN A O 1
ATOM 827 N N . ALA A 1 107 ? -26.547 41.604 -38.212 1.00 50.34 107 ALA A N 1
ATOM 828 C CA . ALA A 1 107 ? -26.435 43.065 -38.079 1.00 50.34 107 ALA A CA 1
ATOM 829 C C . ALA A 1 107 ? -25.489 43.460 -36.924 1.00 50.34 107 ALA A C 1
ATOM 831 O O . ALA A 1 107 ? -25.872 43.462 -35.756 1.00 50.34 107 ALA A O 1
ATOM 832 N N . ASP A 1 108 ? -24.260 43.817 -37.298 1.00 51.94 108 ASP A N 1
ATOM 833 C CA . ASP A 1 108 ? -23.390 44.793 -36.621 1.00 51.94 108 ASP A CA 1
ATOM 834 C C . ASP A 1 108 ? -24.114 46.159 -36.553 1.00 51.94 108 ASP A C 1
ATOM 836 O O . ASP A 1 108 ? -24.825 46.499 -37.510 1.00 51.94 108 ASP A O 1
ATOM 840 N N . PRO A 1 109 ? -24.013 46.930 -35.451 1.00 56.03 109 PRO A N 1
ATOM 841 C CA . PRO A 1 109 ? -23.120 48.091 -35.522 1.00 56.03 109 PRO A CA 1
ATOM 842 C C . PRO A 1 109 ? -22.421 48.494 -34.205 1.00 56.03 109 PRO A C 1
ATOM 844 O O . PRO A 1 109 ? -23.059 48.679 -33.172 1.00 56.03 109 PRO A O 1
ATOM 847 N N . SER A 1 110 ? -21.114 48.728 -34.342 1.00 56.44 110 SER A N 1
ATOM 848 C CA . SER A 1 110 ? -20.381 49.954 -33.953 1.00 56.44 110 SER A CA 1
ATOM 849 C C . SER A 1 110 ? -20.316 50.410 -32.480 1.00 56.44 110 SER A C 1
ATOM 851 O O . SER A 1 110 ? -21.295 50.860 -31.890 1.00 56.44 110 SER A O 1
ATOM 853 N N . ASP A 1 111 ? -19.074 50.404 -31.981 1.00 53.81 111 ASP A N 1
ATOM 854 C CA . ASP A 1 111 ? -18.475 51.259 -30.945 1.00 53.81 111 ASP A CA 1
ATOM 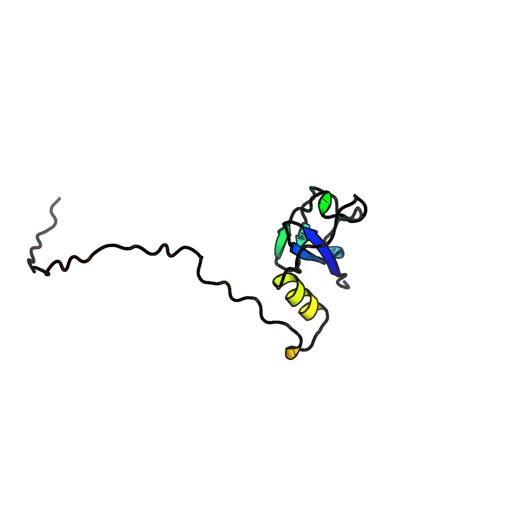855 C C . ASP A 1 111 ? -18.896 52.744 -30.997 1.00 53.81 111 ASP A C 1
ATOM 857 O O . ASP A 1 111 ? -18.819 53.354 -32.063 1.00 53.81 111 ASP A O 1
ATOM 861 N N . ASP A 1 112 ? -19.213 53.326 -29.830 1.00 57.97 112 ASP A N 1
ATOM 862 C CA . ASP A 1 112 ? -18.961 54.737 -29.468 1.00 57.97 112 ASP A CA 1
ATOM 863 C C . ASP A 1 112 ? -19.127 54.909 -27.932 1.00 57.97 112 ASP A C 1
ATOM 865 O O . ASP A 1 112 ? -20.237 54.738 -27.420 1.00 57.97 112 ASP A O 1
ATOM 869 N N . ASP A 1 113 ? -18.020 55.102 -27.195 1.00 54.38 113 ASP A N 1
ATOM 870 C CA . ASP A 1 113 ? -17.759 56.201 -26.221 1.00 54.38 113 ASP A CA 1
ATOM 871 C C . ASP A 1 113 ? -16.341 56.066 -25.615 1.00 54.38 113 ASP A C 1
ATOM 873 O O . ASP A 1 113 ? -16.064 55.064 -24.908 1.00 54.38 113 ASP A O 1
#